Protein AF-A0A9N9P3U3-F1 (afdb_monomer_lite)

Foldseek 3Di:
DPPVVVVVVVVVVVVVVVVVVVVVVVVVVVVVVLVLLVVLLVVQVVDPDDDLCVSCVVSVHDSVVNVVCVVVVNDPPDPPPPDLDDPVLVVVLVVVVVVCVVVVHDDDPVVSVVSSVVSCVVVVDPRPDPPDDPVVD

Structure (mmCIF, N/CA/C/O backbone):
data_AF-A0A9N9P3U3-F1
#
_entry.id   AF-A0A9N9P3U3-F1
#
loop_
_atom_site.group_PDB
_atom_site.id
_atom_site.type_symbol
_atom_site.label_atom_id
_atom_site.label_alt_id
_atom_site.label_comp_id
_atom_site.label_asym_id
_atom_site.label_entity_id
_atom_site.label_seq_id
_atom_site.pdbx_PDB_ins_code
_atom_site.Cartn_x
_atom_site.Cartn_y
_atom_site.Cartn_z
_atom_site.occupancy
_atom_site.B_iso_or_equiv
_atom_site.auth_seq_id
_atom_site.auth_comp_id
_atom_site.auth_asym_id
_atom_site.auth_atom_id
_atom_site.pdbx_PDB_model_num
ATOM 1 N N . MET A 1 1 ? 12.529 -17.755 -36.625 1.00 49.97 1 MET A N 1
ATOM 2 C CA . MET A 1 1 ? 12.628 -17.015 -35.342 1.00 49.97 1 MET A CA 1
ATOM 3 C C . MET A 1 1 ? 11.513 -15.986 -35.077 1.00 49.97 1 MET A C 1
ATOM 5 O O . MET A 1 1 ? 11.450 -15.493 -33.962 1.00 49.97 1 MET A O 1
ATOM 9 N N . LEU A 1 2 ? 10.578 -15.693 -36.000 1.00 46.75 2 LEU A N 1
ATOM 10 C CA . LEU A 1 2 ? 9.478 -14.735 -35.737 1.00 46.75 2 LEU A CA 1
ATOM 11 C C . LEU A 1 2 ? 8.284 -15.293 -34.927 1.00 46.75 2 LEU A C 1
ATOM 13 O O . LEU A 1 2 ? 7.509 -14.520 -34.367 1.00 46.75 2 LEU A O 1
ATOM 17 N N . TYR A 1 3 ? 8.113 -16.616 -34.853 1.00 42.03 3 TYR A N 1
ATOM 18 C CA . TYR A 1 3 ? 6.921 -17.225 -34.241 1.00 42.03 3 TYR A CA 1
ATOM 19 C C . TYR A 1 3 ? 6.932 -17.239 -32.703 1.00 42.03 3 TYR A C 1
ATOM 21 O O . TYR A 1 3 ? 5.867 -17.249 -32.091 1.00 42.03 3 TYR A O 1
ATOM 29 N N . HIS A 1 4 ? 8.102 -17.149 -32.061 1.00 45.03 4 HIS A N 1
ATOM 30 C CA . HIS A 1 4 ? 8.187 -17.102 -30.595 1.00 45.03 4 HIS A CA 1
ATOM 31 C C . HIS A 1 4 ? 7.811 -15.733 -30.005 1.00 45.03 4 HIS A C 1
ATOM 33 O O . HIS A 1 4 ? 7.261 -15.673 -28.906 1.00 45.03 4 HIS A O 1
ATOM 39 N N . TYR A 1 5 ? 8.022 -14.637 -30.744 1.00 41.12 5 TYR A N 1
ATOM 40 C CA . TYR A 1 5 ? 7.743 -13.283 -30.249 1.00 41.12 5 TYR A CA 1
ATOM 41 C C . TYR A 1 5 ? 6.244 -12.963 -30.173 1.00 41.12 5 TYR A C 1
ATOM 43 O O . TYR A 1 5 ? 5.790 -12.344 -29.212 1.00 41.12 5 TYR A O 1
ATOM 51 N N . LYS A 1 6 ? 5.446 -13.431 -31.143 1.00 47.75 6 LYS A N 1
ATOM 52 C CA . LYS A 1 6 ? 3.988 -13.213 -31.133 1.00 47.75 6 LYS A CA 1
ATOM 53 C C . LYS A 1 6 ? 3.304 -13.934 -29.967 1.00 47.75 6 LYS A C 1
ATOM 55 O O . LYS A 1 6 ? 2.380 -13.387 -29.373 1.00 47.75 6 LYS A O 1
ATOM 60 N N . ASN A 1 7 ? 3.802 -15.115 -29.596 1.00 42.62 7 ASN A N 1
ATOM 61 C CA . ASN A 1 7 ? 3.233 -15.902 -28.503 1.00 42.62 7 ASN A CA 1
ATOM 62 C C . ASN A 1 7 ? 3.503 -15.255 -27.126 1.00 42.62 7 ASN A C 1
ATOM 64 O O . ASN A 1 7 ? 2.618 -15.196 -26.274 1.00 42.62 7 ASN A O 1
ATOM 68 N N . LEU A 1 8 ? 4.689 -14.661 -26.942 1.00 49.22 8 LEU A N 1
ATOM 69 C CA . LEU A 1 8 ? 5.047 -13.894 -25.741 1.00 49.22 8 LEU A CA 1
ATOM 70 C C . LEU A 1 8 ? 4.183 -12.636 -25.553 1.00 49.22 8 LEU A C 1
ATOM 72 O O . LEU A 1 8 ? 3.730 -12.365 -24.441 1.00 49.22 8 LEU A O 1
ATOM 76 N N . ILE A 1 9 ? 3.889 -11.902 -26.633 1.00 53.41 9 ILE A N 1
ATOM 77 C CA . ILE A 1 9 ? 3.024 -10.710 -26.576 1.00 53.41 9 ILE A CA 1
ATOM 78 C C . ILE A 1 9 ? 1.590 -11.088 -26.174 1.00 53.41 9 ILE A C 1
ATOM 80 O O . ILE A 1 9 ? 0.992 -10.412 -25.336 1.00 53.41 9 ILE A O 1
ATOM 84 N N . CYS A 1 10 ? 1.047 -12.191 -26.698 1.00 47.84 10 CYS A N 1
ATOM 85 C CA . CYS A 1 10 ? -0.291 -12.659 -26.328 1.00 47.84 10 CYS A CA 1
ATOM 86 C C . CYS A 1 10 ? -0.386 -13.071 -24.849 1.00 47.84 10 CYS A C 1
ATOM 88 O O . CYS A 1 10 ? -1.347 -12.695 -24.175 1.00 47.84 10 CYS A O 1
ATOM 90 N N . ILE A 1 11 ? 0.618 -13.776 -24.317 1.00 48.72 11 ILE A N 1
ATOM 91 C CA . ILE A 1 11 ? 0.634 -14.209 -22.909 1.00 48.72 11 ILE A CA 1
ATOM 92 C C . ILE A 1 11 ? 0.743 -13.005 -21.954 1.00 48.72 11 ILE A C 1
ATOM 94 O O . ILE A 1 11 ? 0.022 -12.941 -20.954 1.00 48.72 11 ILE A O 1
ATOM 98 N N . LEU A 1 12 ? 1.573 -12.007 -22.280 1.00 47.19 12 LEU A N 1
ATOM 99 C CA . LEU A 1 12 ? 1.697 -10.775 -21.487 1.00 47.19 12 LEU A CA 1
ATOM 100 C C . LEU A 1 12 ? 0.389 -9.968 -21.455 1.00 47.19 12 LEU A C 1
ATOM 102 O O . LEU A 1 12 ? 0.005 -9.443 -20.407 1.00 47.19 12 LEU A O 1
ATOM 106 N N . ASN A 1 13 ? -0.336 -9.917 -22.575 1.00 41.91 13 ASN A N 1
ATOM 107 C CA . ASN A 1 13 ? -1.578 -9.152 -22.677 1.00 41.91 13 ASN A CA 1
ATOM 108 C C . ASN A 1 13 ? -2.723 -9.776 -21.849 1.00 41.91 13 ASN A C 1
ATOM 110 O O . ASN A 1 13 ? -3.517 -9.068 -21.226 1.00 41.91 13 ASN A O 1
ATOM 114 N N . ILE A 1 14 ? -2.772 -11.110 -21.766 1.00 51.53 14 ILE A N 1
ATOM 115 C CA . ILE A 1 14 ? -3.765 -11.838 -20.958 1.00 51.53 14 ILE A CA 1
ATOM 116 C C . ILE A 1 14 ? -3.487 -11.673 -19.452 1.00 51.53 14 ILE A C 1
ATOM 118 O O . ILE A 1 14 ? -4.423 -11.473 -18.671 1.00 51.53 14 ILE A O 1
ATOM 122 N N . ASN A 1 15 ? -2.217 -11.699 -19.034 1.00 46.19 15 ASN A N 1
ATOM 123 C CA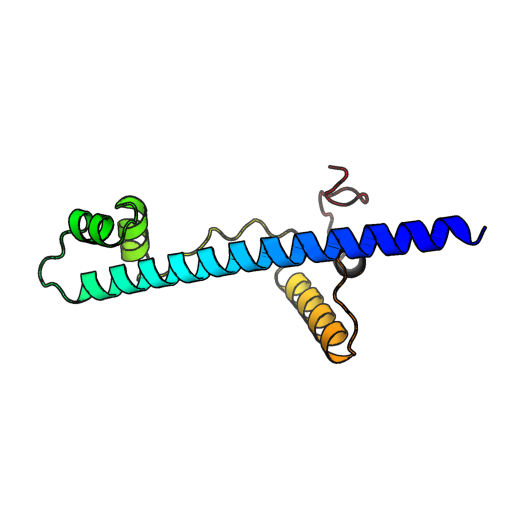 . ASN A 1 15 ? -1.840 -11.557 -17.622 1.00 46.19 15 ASN A CA 1
ATOM 124 C C . ASN A 1 15 ? -2.054 -10.137 -17.073 1.00 46.19 15 ASN A C 1
ATOM 126 O O . ASN A 1 15 ? -2.478 -9.982 -15.924 1.00 46.19 15 ASN A O 1
ATOM 130 N N . ASN A 1 16 ? -1.851 -9.099 -17.889 1.00 45.34 16 ASN A N 1
ATOM 131 C CA . ASN A 1 16 ? -2.138 -7.722 -17.478 1.00 45.34 16 ASN A CA 1
ATOM 132 C C . ASN A 1 16 ? -3.641 -7.484 -17.253 1.00 45.34 16 ASN A C 1
ATOM 134 O O . ASN A 1 16 ? -4.026 -6.831 -16.285 1.00 45.34 16 ASN A O 1
ATOM 138 N N . ASN A 1 17 ? -4.511 -8.074 -18.075 1.00 46.06 17 ASN A N 1
ATOM 139 C CA . ASN A 1 17 ? -5.958 -7.853 -17.982 1.00 46.06 17 ASN A CA 1
ATOM 140 C C . ASN A 1 17 ? -6.589 -8.525 -16.740 1.00 46.06 17 ASN A C 1
ATOM 142 O O . ASN A 1 17 ? -7.493 -7.974 -16.107 1.00 46.06 17 ASN A O 1
ATOM 146 N N . LYS A 1 18 ? -6.069 -9.691 -16.325 1.00 49.44 18 LYS A N 1
ATOM 147 C CA . LYS A 1 18 ? -6.506 -10.373 -15.092 1.00 49.44 18 LYS A CA 1
ATOM 148 C C . LYS A 1 18 ? -6.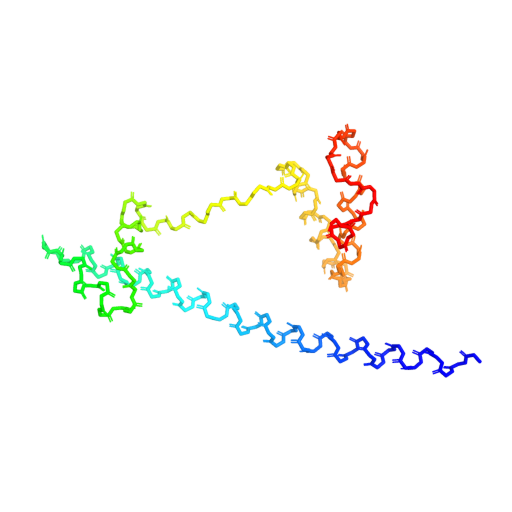089 -9.616 -13.823 1.00 49.44 18 LYS A C 1
ATOM 150 O O . LYS A 1 18 ? -6.912 -9.458 -12.921 1.00 49.44 18 LYS A O 1
ATOM 155 N N . ASN A 1 19 ? -4.866 -9.079 -13.778 1.00 45.88 19 ASN A N 1
ATOM 156 C CA . ASN A 1 19 ? -4.381 -8.287 -12.639 1.00 45.88 19 ASN A CA 1
ATOM 157 C C . ASN A 1 19 ? -5.131 -6.955 -12.473 1.00 45.88 19 ASN A C 1
ATOM 159 O O . ASN A 1 19 ? -5.443 -6.556 -11.350 1.00 45.88 19 ASN A O 1
ATOM 163 N N . VAL A 1 20 ? -5.490 -6.286 -13.575 1.00 49.72 20 VAL A N 1
ATOM 164 C CA . VAL A 1 20 ? -6.261 -5.030 -13.531 1.00 49.72 20 VAL A CA 1
ATOM 165 C C . VAL A 1 20 ? -7.661 -5.250 -12.948 1.00 49.72 20 VAL A C 1
ATOM 167 O O . VAL A 1 20 ? -8.107 -4.456 -12.119 1.00 49.72 20 VAL A O 1
ATOM 170 N N . LYS A 1 21 ? -8.348 -6.342 -13.311 1.00 48.19 21 LYS A N 1
ATOM 171 C CA . LYS A 1 21 ? -9.681 -6.651 -12.763 1.00 48.19 21 LYS A CA 1
ATOM 172 C C . LYS A 1 21 ? -9.639 -6.995 -11.271 1.00 48.19 21 LYS A C 1
ATOM 174 O O . LYS A 1 21 ? -10.458 -6.476 -10.519 1.00 48.19 21 LYS A O 1
ATOM 179 N N . GLN A 1 22 ? -8.674 -7.800 -10.825 1.00 48.28 22 GLN A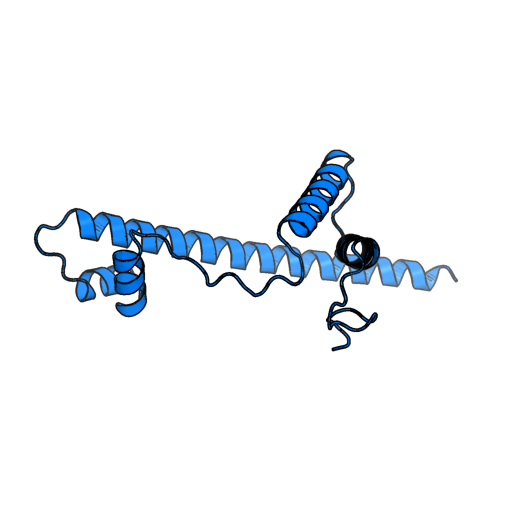 N 1
ATOM 180 C CA . GLN A 1 22 ? -8.561 -8.172 -9.408 1.00 48.28 22 GLN A CA 1
ATOM 181 C C . GLN A 1 22 ? -8.157 -6.992 -8.509 1.00 48.28 22 GLN A C 1
ATOM 183 O O . GLN A 1 22 ? -8.709 -6.839 -7.420 1.00 48.28 22 GLN A O 1
ATOM 188 N N . ASN A 1 23 ? -7.267 -6.108 -8.975 1.00 46.47 23 ASN A N 1
ATOM 189 C CA . ASN A 1 23 ? -6.904 -4.894 -8.234 1.00 46.47 23 ASN A CA 1
ATOM 190 C C . ASN A 1 23 ? -8.054 -3.883 -8.155 1.00 46.47 23 ASN A C 1
ATOM 192 O O . ASN A 1 23 ? -8.194 -3.195 -7.145 1.00 46.47 23 ASN A O 1
ATOM 196 N N . LYS A 1 24 ? -8.903 -3.805 -9.188 1.00 47.31 24 LYS A N 1
ATOM 197 C CA . LYS A 1 24 ? -10.085 -2.936 -9.171 1.00 47.31 24 LYS A CA 1
ATOM 198 C C . LYS A 1 24 ? -11.117 -3.418 -8.144 1.00 47.31 24 LYS A C 1
ATOM 200 O O . LYS A 1 24 ? -11.641 -2.595 -7.405 1.00 47.31 24 LYS A O 1
ATOM 205 N N . ILE A 1 25 ? -11.342 -4.729 -8.034 1.00 49.72 25 ILE A N 1
ATOM 206 C CA . ILE A 1 25 ? -12.281 -5.315 -7.059 1.00 49.72 25 ILE A CA 1
ATOM 207 C C . ILE A 1 25 ? -11.786 -5.083 -5.621 1.00 49.72 25 ILE A C 1
ATOM 209 O O . ILE A 1 25 ? -12.490 -4.453 -4.837 1.00 49.72 25 ILE A O 1
ATOM 213 N N . LYS A 1 26 ? -10.525 -5.424 -5.313 1.00 52.16 26 LYS A N 1
ATOM 214 C CA . LYS A 1 26 ? -9.945 -5.228 -3.968 1.00 52.16 26 LYS A CA 1
ATOM 215 C C . LYS A 1 26 ? -9.972 -3.774 -3.490 1.00 52.16 26 LYS A C 1
ATOM 217 O O . LYS A 1 26 ? -10.240 -3.511 -2.323 1.00 52.16 26 LYS A O 1
ATOM 222 N N . LYS A 1 27 ? -9.706 -2.818 -4.387 1.00 54.84 27 LYS A N 1
ATOM 223 C CA . LYS A 1 27 ? -9.701 -1.389 -4.042 1.00 54.84 27 LYS A CA 1
ATOM 224 C C . LYS A 1 27 ? -11.105 -0.864 -3.725 1.00 54.84 27 LYS A C 1
ATOM 226 O O . LYS A 1 27 ? -11.240 0.038 -2.907 1.00 54.84 27 LYS A O 1
ATOM 231 N N . THR A 1 28 ? -12.137 -1.434 -4.349 1.00 58.72 28 THR A N 1
ATOM 232 C CA . THR A 1 28 ? -13.534 -1.036 -4.120 1.00 58.72 28 THR A CA 1
ATOM 233 C C . THR A 1 28 ? -14.032 -1.542 -2.765 1.00 58.72 28 THR A C 1
ATOM 235 O O . THR A 1 28 ? -14.614 -0.766 -2.010 1.00 58.72 28 THR A O 1
ATOM 238 N N . ASP A 1 29 ? -13.701 -2.786 -2.408 1.00 61.59 29 ASP A N 1
ATOM 239 C CA . ASP A 1 29 ? -14.046 -3.375 -1.104 1.00 61.59 29 ASP A CA 1
ATOM 240 C C . ASP A 1 2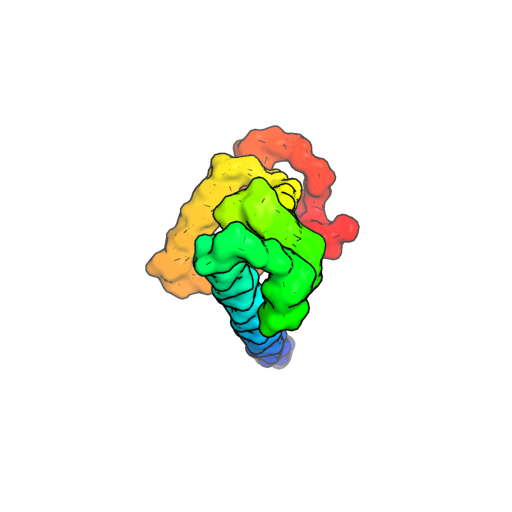9 ? -13.370 -2.637 0.059 1.00 61.59 29 ASP A C 1
ATOM 242 O O . ASP A 1 29 ? -13.982 -2.399 1.098 1.00 61.59 29 ASP A O 1
ATOM 246 N N . GLN A 1 30 ? -12.120 -2.203 -0.130 1.00 66.00 30 GLN A N 1
ATOM 247 C CA . GLN A 1 30 ? -11.368 -1.469 0.888 1.00 66.00 30 GLN A CA 1
ATOM 248 C C . GLN A 1 30 ? -11.944 -0.063 1.133 1.00 66.00 30 GLN A C 1
ATOM 250 O O . GLN A 1 30 ? -12.068 0.363 2.280 1.00 66.00 30 GLN A O 1
ATOM 255 N N . ILE A 1 31 ? -12.361 0.632 0.066 1.00 70.25 31 ILE A N 1
ATOM 256 C CA . ILE A 1 31 ? -13.041 1.935 0.159 1.00 70.25 31 ILE A CA 1
ATOM 257 C C . ILE A 1 31 ? -14.406 1.784 0.841 1.00 70.25 31 ILE A C 1
ATOM 259 O O . ILE A 1 31 ? -14.745 2.585 1.712 1.00 70.25 31 ILE A O 1
ATOM 263 N N . LEU A 1 32 ? -15.177 0.754 0.478 1.00 72.94 32 LEU A N 1
ATOM 264 C CA . LEU A 1 32 ? -16.474 0.476 1.093 1.00 72.94 32 LEU A CA 1
ATOM 265 C C . LEU A 1 32 ? -16.321 0.207 2.593 1.00 72.94 32 LEU A C 1
ATOM 267 O O . LEU A 1 32 ? -16.999 0.837 3.397 1.00 72.94 32 LEU A O 1
ATOM 271 N N . HIS A 1 33 ? -15.376 -0.656 2.971 1.00 72.44 33 HIS A N 1
ATOM 272 C CA . HIS A 1 33 ? -15.108 -0.989 4.367 1.00 72.44 33 HIS A CA 1
ATOM 273 C C . HIS A 1 33 ? -14.727 0.246 5.195 1.00 72.44 33 HIS A C 1
ATOM 275 O O . HIS A 1 33 ? -15.239 0.451 6.295 1.00 72.44 33 HIS A O 1
ATOM 281 N N . GLN A 1 34 ? -13.879 1.117 4.647 1.00 76.31 34 GLN A N 1
ATOM 282 C CA . GLN A 1 34 ? -13.437 2.325 5.338 1.00 76.31 34 GLN A CA 1
ATOM 283 C C . GLN A 1 34 ? -14.554 3.373 5.466 1.00 76.31 34 GLN A C 1
ATOM 285 O O . GLN A 1 34 ? -14.662 4.037 6.498 1.00 76.31 34 GLN A O 1
ATOM 290 N N . ASN A 1 35 ? -15.433 3.476 4.465 1.00 81.06 35 ASN A N 1
ATOM 291 C CA . ASN A 1 35 ? -16.634 4.309 4.537 1.00 81.06 35 ASN A CA 1
ATOM 292 C C . ASN A 1 35 ? -17.614 3.807 5.602 1.00 81.06 35 ASN A C 1
ATOM 294 O O . ASN A 1 35 ? -18.145 4.620 6.358 1.00 81.06 35 ASN A O 1
ATOM 298 N N . THR A 1 36 ? -17.808 2.489 5.699 1.00 78.62 36 THR A N 1
ATOM 299 C CA . THR A 1 36 ? -18.644 1.876 6.735 1.00 78.62 36 THR A CA 1
ATOM 300 C C . THR A 1 36 ? -18.110 2.212 8.122 1.00 78.62 36 THR A C 1
ATOM 302 O O . THR A 1 36 ? -18.860 2.751 8.925 1.00 78.62 36 THR A O 1
ATOM 305 N N . ILE A 1 37 ? -16.808 2.029 8.373 1.00 74.94 37 ILE A N 1
ATOM 306 C CA . ILE A 1 37 ? -16.191 2.341 9.675 1.00 74.94 37 ILE A CA 1
ATOM 307 C C . ILE A 1 37 ? -16.337 3.827 10.036 1.00 74.94 37 ILE A C 1
ATOM 309 O O . ILE A 1 37 ? -16.677 4.162 11.171 1.00 74.94 37 ILE A O 1
ATOM 313 N N . ASN A 1 38 ? -16.129 4.729 9.073 1.00 79.56 38 ASN A N 1
ATOM 314 C CA . ASN A 1 38 ? -16.300 6.166 9.292 1.00 79.56 38 ASN A CA 1
ATOM 315 C C . ASN A 1 38 ? -17.757 6.537 9.614 1.00 79.56 38 ASN A C 1
ATOM 317 O O . ASN A 1 38 ? -18.001 7.412 10.447 1.00 79.56 38 ASN A O 1
ATOM 321 N N . ALA A 1 39 ? -18.724 5.879 8.971 1.00 77.62 39 ALA A N 1
ATOM 322 C CA . ALA A 1 39 ? -20.142 6.068 9.256 1.00 77.62 39 ALA A CA 1
ATOM 323 C C . ALA A 1 39 ? -20.505 5.553 10.658 1.00 77.62 39 ALA A C 1
ATOM 325 O O . ALA A 1 39 ? -21.179 6.265 11.403 1.00 77.62 39 ALA A O 1
ATOM 326 N N . THR A 1 40 ? -19.982 4.387 11.053 1.00 73.38 40 THR A N 1
ATOM 327 C CA . THR A 1 40 ? -20.145 3.828 12.403 1.00 73.38 40 THR A CA 1
ATOM 328 C C . THR A 1 40 ? -19.601 4.784 13.464 1.00 73.38 40 THR A C 1
ATOM 330 O O . THR A 1 40 ? -20.278 5.065 14.447 1.00 73.38 40 THR A O 1
ATOM 333 N N . PHE A 1 41 ? -18.411 5.351 13.242 1.00 75.44 41 PHE A N 1
ATOM 334 C CA . PHE A 1 41 ? -17.789 6.301 14.167 1.00 75.44 41 PHE A CA 1
ATOM 335 C C . PHE A 1 41 ? -18.597 7.602 14.313 1.00 75.44 41 PHE A C 1
ATOM 337 O O . PHE A 1 41 ? -18.760 8.112 15.420 1.00 75.44 41 PHE A O 1
ATOM 344 N N . ARG A 1 42 ? -19.159 8.128 13.215 1.00 77.25 42 ARG A N 1
ATOM 345 C CA . ARG A 1 42 ? -20.041 9.309 13.258 1.00 77.25 42 ARG A CA 1
ATOM 346 C C . ARG A 1 42 ? -21.343 9.043 14.002 1.00 77.25 42 ARG A C 1
ATOM 348 O O . ARG A 1 42 ? -21.766 9.897 14.770 1.00 77.25 42 ARG A O 1
ATOM 355 N N . ALA A 1 43 ? -21.963 7.886 13.775 1.00 75.19 43 ALA A N 1
ATOM 356 C CA . ALA A 1 43 ? -23.180 7.503 14.482 1.00 75.19 43 ALA A CA 1
ATOM 357 C C . ALA A 1 43 ? -22.929 7.450 15.994 1.00 75.19 43 ALA A C 1
ATOM 359 O O . ALA A 1 43 ? -23.701 8.013 16.759 1.00 75.19 43 ALA A O 1
ATOM 360 N N . LEU A 1 44 ? -21.798 6.876 16.406 1.00 74.19 44 LEU A N 1
ATOM 361 C CA . LEU A 1 44 ? -21.419 6.724 17.809 1.00 74.19 44 LEU A CA 1
ATOM 362 C C . LEU A 1 44 ? -21.224 8.062 18.542 1.00 74.19 44 LEU A C 1
ATOM 364 O O . LEU A 1 44 ? -21.606 8.176 19.700 1.00 74.19 44 LEU A O 1
ATOM 368 N N . ASN A 1 45 ? -20.694 9.083 17.861 1.00 72.31 45 ASN A N 1
ATOM 369 C CA . ASN A 1 45 ? -20.515 10.425 18.431 1.00 72.31 45 ASN A CA 1
ATOM 370 C C . ASN A 1 45 ? -21.824 11.220 18.585 1.00 72.31 45 ASN A C 1
ATOM 372 O O . ASN A 1 45 ? -21.828 12.235 19.276 1.00 72.31 45 ASN A O 1
ATOM 376 N N . ASN A 1 46 ? -22.916 10.797 17.940 1.00 74.88 46 ASN A N 1
ATOM 377 C CA . ASN A 1 46 ? -24.205 11.494 17.996 1.00 74.88 46 ASN A CA 1
ATOM 378 C C . ASN A 1 46 ? -25.120 11.002 19.133 1.00 74.88 46 ASN A C 1
ATOM 380 O O . ASN A 1 46 ? -26.167 11.605 19.357 1.00 74.88 46 ASN A O 1
ATOM 384 N N . PHE A 1 47 ? -24.765 9.921 19.836 1.00 69.25 47 PHE A N 1
ATOM 385 C CA . PHE A 1 47 ? -25.560 9.379 20.942 1.00 69.25 47 PHE A CA 1
ATOM 386 C C . PHE A 1 47 ? -24.949 9.754 22.298 1.00 69.25 47 PHE A C 1
ATOM 388 O O . PHE A 1 47 ? -23.745 9.622 22.491 1.00 69.25 47 PHE A O 1
ATOM 395 N N . GLU A 1 48 ? -25.782 10.165 23.262 1.00 63.28 48 GLU A N 1
ATOM 396 C CA . GLU A 1 48 ? -25.348 10.495 24.634 1.00 63.28 48 GLU A CA 1
ATOM 397 C C . GLU A 1 48 ? -24.903 9.261 25.445 1.00 63.28 48 GLU A C 1
ATOM 399 O O . GLU A 1 48 ? -24.134 9.396 26.390 1.00 63.28 48 GLU A O 1
ATOM 404 N N . ASN A 1 49 ? -25.343 8.056 25.057 1.00 62.41 49 ASN A N 1
ATOM 405 C CA . ASN A 1 49 ? -24.889 6.772 25.608 1.00 62.41 49 ASN A CA 1
ATOM 406 C C . ASN A 1 49 ? -24.804 5.710 24.495 1.00 62.41 49 ASN A C 1
ATOM 408 O O . ASN A 1 49 ? -25.737 4.926 24.304 1.00 62.41 49 ASN A O 1
ATOM 412 N N . PRO A 1 50 ? -23.717 5.689 23.711 1.00 66.75 50 PRO A N 1
ATOM 413 C CA . PRO A 1 50 ? -23.588 4.773 22.590 1.00 66.75 50 PRO A CA 1
ATOM 414 C C . PRO A 1 50 ? -23.298 3.344 23.062 1.00 66.75 50 PRO A C 1
ATOM 416 O O . PRO A 1 50 ? -22.258 3.063 23.661 1.00 66.75 50 PRO A O 1
ATOM 419 N N . ASN A 1 51 ? -24.185 2.409 22.719 1.00 85.25 51 ASN A N 1
ATOM 420 C CA . ASN A 1 51 ? -23.894 0.986 22.835 1.00 85.25 51 ASN A CA 1
ATOM 421 C C . ASN A 1 51 ? -22.983 0.561 21.671 1.00 85.25 51 ASN A C 1
ATOM 423 O O . ASN A 1 51 ? -23.414 0.435 20.520 1.00 85.25 51 ASN A O 1
ATOM 427 N N . ILE A 1 52 ? -21.699 0.357 21.974 1.00 81.62 52 ILE A N 1
ATOM 428 C CA . ILE A 1 52 ? -20.670 -0.009 20.989 1.00 81.62 52 ILE A CA 1
ATOM 429 C C . ILE A 1 52 ? -21.029 -1.327 20.293 1.00 81.62 52 ILE A C 1
ATOM 431 O O . ILE A 1 52 ? -20.830 -1.446 19.087 1.00 81.62 52 ILE A O 1
ATOM 435 N N . CYS A 1 53 ? -21.602 -2.289 21.019 1.00 86.94 53 CYS A N 1
ATOM 436 C CA . CYS A 1 53 ? -21.958 -3.601 20.484 1.00 86.94 53 CYS A CA 1
ATOM 437 C C . CYS A 1 53 ? -23.082 -3.495 19.435 1.00 86.94 53 CYS A C 1
ATOM 439 O O . CYS A 1 53 ? -22.964 -4.012 18.324 1.00 86.94 53 CYS A O 1
ATOM 441 N N . GLU A 1 54 ? -24.131 -2.731 19.743 1.00 86.00 54 GLU A N 1
ATOM 442 C CA . GLU A 1 54 ? -25.273 -2.504 18.846 1.00 86.00 54 GLU A CA 1
ATOM 443 C C . GLU A 1 54 ? -24.880 -1.691 17.601 1.00 86.00 54 GLU A C 1
ATOM 445 O O . GLU A 1 54 ? -25.276 -1.997 16.470 1.00 86.00 54 GLU A O 1
ATOM 450 N N . THR A 1 55 ? -24.011 -0.695 17.788 1.00 84.50 55 THR A N 1
ATOM 451 C CA . THR A 1 55 ? -23.482 0.111 16.681 1.00 84.50 55 THR A CA 1
ATOM 452 C C . THR A 1 55 ? -22.518 -0.706 15.808 1.00 84.50 55 THR A C 1
ATOM 454 O O . THR A 1 55 ? -22.521 -0.579 14.592 1.00 84.50 55 THR A O 1
ATOM 457 N N . ALA A 1 56 ? -21.719 -1.609 16.377 1.00 85.31 56 ALA A N 1
ATOM 458 C CA . ALA A 1 56 ? -20.861 -2.501 15.596 1.00 85.31 56 ALA A CA 1
ATOM 459 C C . ALA A 1 56 ? -21.690 -3.476 14.743 1.00 85.31 56 ALA A C 1
ATOM 461 O O . ALA A 1 56 ? -21.450 -3.615 13.540 1.00 85.31 56 ALA A O 1
ATOM 462 N N . HIS A 1 57 ? -22.716 -4.086 15.343 1.00 87.50 57 HIS A N 1
ATOM 463 C CA . HIS A 1 57 ? -23.593 -5.040 14.670 1.00 87.50 57 HIS A CA 1
ATOM 464 C C . HIS A 1 57 ? -24.390 -4.403 13.521 1.00 87.50 57 HIS A C 1
ATOM 466 O O . HIS A 1 57 ? -24.425 -4.949 12.420 1.00 87.50 57 HIS A O 1
ATOM 472 N N . SER A 1 58 ? -24.984 -3.225 13.739 1.00 84.69 58 SER A N 1
ATOM 473 C CA . SER A 1 58 ? -25.770 -2.514 12.713 1.00 84.69 58 SER A CA 1
ATOM 474 C C . SER A 1 58 ? -24.956 -2.122 11.476 1.00 84.69 58 SER A C 1
ATOM 476 O O . SER A 1 58 ? -25.505 -2.057 10.377 1.00 84.69 58 SER A O 1
ATOM 478 N N . PHE A 1 59 ? -23.647 -1.921 11.631 1.00 81.56 59 PHE A N 1
ATOM 479 C CA . PHE A 1 59 ? -22.735 -1.600 10.533 1.00 81.56 59 PHE A CA 1
ATOM 480 C C . PHE A 1 59 ? -21.917 -2.806 10.039 1.00 81.56 59 PHE A C 1
ATOM 482 O O . PHE A 1 59 ? -21.069 -2.647 9.160 1.00 81.56 59 PHE A O 1
ATOM 489 N N . GLY A 1 60 ? -22.157 -4.013 10.564 1.00 85.81 60 GLY A N 1
ATOM 490 C CA . GLY A 1 60 ? -21.466 -5.233 10.135 1.00 85.81 60 GLY A CA 1
ATOM 491 C C . GLY A 1 60 ? -19.960 -5.234 10.425 1.00 85.81 60 GLY A C 1
ATOM 492 O O . GLY A 1 60 ? -19.186 -5.832 9.679 1.00 85.81 60 GLY A O 1
ATOM 493 N N . VAL A 1 61 ? -19.528 -4.546 11.484 1.00 85.56 61 VAL A N 1
ATOM 494 C CA . VAL A 1 61 ? -18.128 -4.483 11.931 1.00 85.56 61 VAL A CA 1
ATOM 495 C C . VAL A 1 61 ? -17.970 -5.231 13.250 1.00 85.56 61 VAL A C 1
ATOM 497 O O . VAL A 1 61 ? -18.897 -5.283 14.052 1.00 85.56 61 VAL A O 1
ATOM 500 N N . SER A 1 62 ? -16.791 -5.803 13.516 1.00 87.06 62 SER A N 1
ATOM 501 C CA . SER A 1 62 ? -16.551 -6.393 14.836 1.00 87.06 62 SER A CA 1
ATOM 502 C C . SER A 1 62 ? -16.471 -5.304 15.906 1.00 87.06 62 SER A C 1
ATOM 504 O O . SER A 1 62 ? -15.886 -4.238 15.691 1.00 87.06 62 SER A O 1
ATOM 506 N N . GLU A 1 63 ? -16.998 -5.598 17.094 1.00 89.12 63 GLU A N 1
ATOM 507 C CA . GLU A 1 63 ? -16.907 -4.707 18.255 1.00 89.12 63 GLU A CA 1
ATOM 508 C C . GLU A 1 63 ? -15.450 -4.336 18.569 1.00 89.12 63 GLU A C 1
ATOM 510 O O . GLU A 1 63 ? -15.138 -3.181 18.846 1.00 89.12 63 GLU A O 1
ATOM 515 N N . THR A 1 64 ? -14.527 -5.293 18.425 1.00 86.62 64 THR A N 1
ATOM 516 C CA . THR A 1 64 ? -13.082 -5.073 18.569 1.00 86.62 64 THR A CA 1
ATOM 517 C C . THR A 1 64 ? -12.538 -4.031 17.594 1.00 86.62 64 THR A C 1
ATOM 519 O O . THR A 1 64 ? -11.761 -3.169 18.004 1.00 86.62 64 THR A O 1
ATOM 522 N N . THR A 1 65 ? -12.963 -4.064 16.328 1.00 82.94 65 THR A N 1
ATOM 523 C CA . THR A 1 65 ? -12.543 -3.098 15.300 1.00 82.94 65 THR A CA 1
ATOM 524 C C . THR A 1 65 ? -13.070 -1.709 15.624 1.00 82.94 65 THR A C 1
ATOM 526 O O . THR A 1 65 ? -12.318 -0.735 15.581 1.00 82.94 65 THR A O 1
ATOM 529 N N . LEU A 1 66 ? -14.345 -1.616 16.005 1.00 83.81 66 LEU A N 1
ATOM 530 C CA . LEU A 1 66 ? -14.975 -0.349 16.352 1.00 83.81 66 LEU A CA 1
ATOM 531 C C . LEU A 1 66 ? -14.377 0.255 17.629 1.00 83.81 66 LEU A C 1
ATOM 533 O O . LEU A 1 66 ? -14.022 1.429 17.646 1.00 83.81 66 LEU A O 1
ATOM 537 N N . SER A 1 67 ? -14.169 -0.555 18.668 1.00 84.44 67 SER A N 1
ATOM 538 C CA . SER A 1 67 ? -13.514 -0.140 19.912 1.00 84.44 67 SER A CA 1
ATOM 539 C C . SER A 1 67 ? -12.081 0.344 19.664 1.00 84.44 67 SER A C 1
ATOM 541 O O . SER A 1 67 ? -11.655 1.362 20.214 1.00 84.44 67 SER A O 1
ATOM 543 N N . HIS A 1 68 ? -11.336 -0.328 18.779 1.00 82.50 68 HIS A N 1
ATOM 544 C CA . HIS A 1 68 ? -9.994 0.101 18.389 1.00 82.50 68 HIS A CA 1
ATOM 545 C C . HIS A 1 68 ? -10.011 1.410 17.587 1.00 82.50 68 HIS A C 1
ATOM 547 O O . HIS A 1 68 ? -9.177 2.283 17.825 1.00 82.50 68 HIS A O 1
ATOM 553 N N . ALA A 1 69 ? -10.968 1.585 16.673 1.00 82.88 69 ALA A N 1
ATOM 554 C CA . ALA A 1 69 ? -11.149 2.839 15.947 1.00 82.88 69 ALA A CA 1
ATOM 555 C C . ALA A 1 69 ? -11.488 3.993 16.904 1.00 82.88 69 ALA A C 1
ATOM 557 O O . ALA A 1 69 ? -10.895 5.063 16.787 1.00 82.88 69 ALA A O 1
ATOM 558 N N . ILE A 1 70 ? -12.355 3.764 17.898 1.00 83.06 70 ILE A N 1
ATOM 559 C CA . ILE A 1 70 ? -12.707 4.763 18.918 1.00 83.06 70 ILE A CA 1
ATOM 560 C C . ILE A 1 70 ? -11.484 5.177 19.734 1.00 83.06 70 ILE A C 1
ATOM 562 O O . ILE A 1 70 ? -11.197 6.366 19.841 1.00 83.06 70 ILE A O 1
ATOM 566 N N . LYS A 1 71 ? -10.709 4.208 20.237 1.00 83.25 71 LYS A N 1
ATOM 567 C CA . LYS A 1 71 ? -9.472 4.476 20.993 1.00 83.25 71 LYS A CA 1
ATOM 568 C C . LYS A 1 71 ? -8.436 5.284 20.204 1.00 83.25 71 LYS A C 1
ATOM 570 O O . LYS A 1 71 ? -7.617 5.964 20.810 1.00 83.25 71 LYS A O 1
ATOM 575 N N . ASN A 1 72 ? -8.469 5.220 18.873 1.00 78.69 72 ASN A N 1
ATOM 576 C CA . ASN A 1 72 ? -7.552 5.936 17.987 1.00 78.69 72 ASN A CA 1
ATOM 577 C C . ASN A 1 72 ? -8.182 7.177 17.316 1.00 78.69 72 ASN A C 1
ATOM 579 O O . ASN A 1 72 ? -7.671 7.630 16.290 1.00 78.69 72 ASN A O 1
ATOM 583 N N . ASN A 1 73 ? -9.285 7.728 17.843 1.00 79.19 73 ASN A N 1
ATOM 584 C CA . ASN A 1 73 ? -10.005 8.877 17.264 1.00 79.19 73 ASN A CA 1
ATOM 585 C C . ASN A 1 73 ? -10.379 8.686 15.778 1.00 79.19 73 ASN A C 1
ATOM 587 O O . ASN A 1 73 ? -10.201 9.581 14.952 1.00 79.19 73 ASN A O 1
ATOM 591 N N . GLY A 1 74 ? -10.840 7.491 15.409 1.00 73.62 74 GLY A N 1
ATOM 592 C CA . GLY A 1 74 ? -11.202 7.133 14.035 1.00 73.62 74 GLY A CA 1
ATOM 593 C C . GLY A 1 74 ? -10.009 6.839 13.118 1.00 73.62 74 GLY A C 1
ATOM 594 O O . GLY A 1 74 ? -10.201 6.462 11.963 1.00 73.62 74 GLY A O 1
ATOM 595 N N . SER A 1 75 ? -8.767 6.966 13.601 1.00 68.06 75 SER A N 1
ATOM 596 C CA . SER A 1 75 ? -7.579 6.630 12.819 1.00 68.06 75 SER A CA 1
ATOM 597 C C . SER A 1 75 ? -7.306 5.129 12.871 1.00 68.06 75 SER A C 1
ATOM 599 O O . SER A 1 75 ? -6.743 4.604 13.831 1.00 68.06 75 SER A O 1
ATOM 601 N N . LEU A 1 76 ? -7.658 4.420 11.800 1.00 66.62 76 LEU A N 1
ATOM 602 C CA . LEU A 1 76 ? -7.140 3.077 11.551 1.00 66.62 76 LEU A CA 1
ATOM 603 C C . LEU A 1 76 ? -5.686 3.205 11.097 1.00 66.62 76 LEU A C 1
ATOM 605 O O . LEU A 1 76 ? -5.387 3.235 9.901 1.00 66.62 76 LEU A O 1
ATOM 609 N N . LYS A 1 77 ? -4.763 3.315 12.052 1.00 60.09 77 LYS A N 1
ATOM 610 C CA . LYS A 1 77 ? -3.346 3.126 11.753 1.00 60.09 77 LYS A CA 1
ATOM 611 C C . LYS A 1 77 ? -3.167 1.659 11.380 1.00 60.09 77 LYS A C 1
ATOM 613 O O . LYS A 1 77 ? -3.080 0.804 12.257 1.00 60.09 77 LYS A O 1
ATOM 618 N N . CYS A 1 78 ? -3.137 1.358 10.081 1.00 59.47 78 CYS A N 1
ATOM 619 C CA . CYS A 1 78 ? -2.544 0.099 9.648 1.00 59.47 78 CYS A CA 1
ATOM 620 C C . CYS A 1 78 ? -1.136 0.052 10.250 1.00 59.47 78 CYS A C 1
ATOM 622 O O . CYS A 1 78 ? -0.425 1.060 10.143 1.00 59.47 78 CYS A O 1
ATOM 624 N N . PRO A 1 79 ? -0.741 -1.053 10.907 1.00 58.88 79 PRO A N 1
ATOM 625 C CA . PRO A 1 79 ? 0.633 -1.204 11.345 1.00 58.88 79 PRO A CA 1
ATOM 626 C C . PRO A 1 79 ? 1.512 -0.940 10.127 1.00 58.88 79 PRO A C 1
ATOM 628 O O . PRO A 1 79 ? 1.339 -1.565 9.080 1.00 58.88 79 PRO A O 1
ATOM 631 N N . SER A 1 80 ? 2.377 0.066 10.234 1.00 56.75 80 SER A N 1
ATOM 632 C CA . SER A 1 80 ? 3.345 0.379 9.195 1.00 56.75 80 SER A CA 1
ATOM 633 C C . SER A 1 80 ? 4.164 -0.883 8.979 1.00 56.75 80 SER A C 1
ATOM 635 O O . SER A 1 80 ? 4.916 -1.288 9.866 1.00 56.75 80 SER A O 1
ATOM 637 N N . HIS A 1 81 ? 3.946 -1.550 7.844 1.00 60.09 81 HIS A N 1
ATOM 638 C CA . HIS A 1 81 ? 4.757 -2.690 7.453 1.00 60.09 81 HIS A CA 1
ATOM 639 C C . HIS A 1 81 ? 6.219 -2.263 7.496 1.00 60.09 81 HIS A C 1
ATOM 641 O O . HIS A 1 81 ? 6.536 -1.136 7.119 1.00 60.09 81 HIS A O 1
ATOM 647 N N . THR A 1 82 ? 7.096 -3.142 7.973 1.00 61.38 82 THR A N 1
ATOM 648 C CA . THR A 1 82 ? 8.536 -2.907 7.924 1.00 61.38 82 THR A CA 1
ATOM 649 C C . THR A 1 82 ? 8.917 -2.626 6.473 1.00 61.38 82 THR A C 1
ATOM 651 O O . THR A 1 82 ? 8.837 -3.510 5.619 1.00 61.38 82 THR A O 1
ATOM 654 N N . THR A 1 83 ? 9.243 -1.371 6.174 1.00 66.94 83 THR A N 1
ATOM 655 C CA . THR A 1 83 ? 9.638 -0.953 4.835 1.00 66.94 83 THR A CA 1
ATOM 656 C C . THR A 1 83 ? 11.102 -1.330 4.646 1.00 66.94 83 THR A C 1
ATOM 658 O O . THR A 1 83 ? 11.929 -1.134 5.533 1.00 66.94 83 THR A O 1
ATOM 661 N N . VAL A 1 84 ? 11.429 -1.918 3.493 1.00 74.31 84 VAL A N 1
ATOM 662 C CA . VAL A 1 84 ? 12.827 -2.230 3.134 1.00 74.31 84 VAL A CA 1
ATOM 663 C C . VAL A 1 84 ? 13.623 -0.944 2.902 1.00 74.31 84 VAL A C 1
ATOM 665 O O . VAL A 1 84 ? 14.833 -0.916 3.096 1.00 74.31 84 VAL A O 1
ATOM 668 N N . LEU A 1 85 ? 12.923 0.117 2.503 1.00 81.69 85 LEU A N 1
ATOM 669 C CA . LEU A 1 85 ? 13.477 1.431 2.234 1.00 81.69 85 LEU A CA 1
ATOM 670 C C . LEU A 1 85 ? 13.292 2.349 3.440 1.00 81.69 85 LEU A C 1
ATOM 672 O O . LEU A 1 85 ? 12.238 2.365 4.085 1.00 81.69 85 LEU A O 1
ATOM 676 N N . SER A 1 86 ? 14.305 3.162 3.707 1.00 84.56 86 SER A N 1
ATOM 677 C CA . SER A 1 86 ? 14.180 4.329 4.568 1.00 84.56 86 SER A CA 1
ATOM 678 C C . SER A 1 86 ? 13.246 5.368 3.938 1.00 84.56 86 SER A C 1
ATOM 680 O O . SER A 1 86 ? 13.053 5.423 2.724 1.00 84.56 86 SER A O 1
ATOM 682 N N . LYS A 1 87 ? 12.712 6.277 4.756 1.00 85.31 87 LYS A N 1
ATOM 683 C CA . LYS A 1 87 ? 11.829 7.360 4.288 1.00 85.31 87 LYS A CA 1
ATOM 684 C C . LYS A 1 87 ? 12.450 8.206 3.164 1.00 85.31 87 LYS A C 1
ATOM 686 O O . LYS A 1 87 ? 11.747 8.689 2.273 1.00 85.31 87 LYS A O 1
ATOM 691 N N . HIS A 1 88 ? 13.766 8.413 3.214 1.00 86.50 88 HIS A N 1
ATOM 692 C CA . HIS A 1 88 ? 14.489 9.145 2.177 1.00 86.50 88 HIS A CA 1
ATOM 693 C C . HIS A 1 88 ? 14.481 8.380 0.845 1.00 86.50 88 HIS A C 1
ATOM 695 O O . HIS A 1 88 ? 14.177 8.952 -0.199 1.00 86.50 88 HIS A O 1
ATOM 701 N N . GLU A 1 89 ? 14.728 7.077 0.892 1.00 87.31 89 GLU A N 1
ATOM 702 C CA . GLU A 1 89 ? 14.739 6.191 -0.272 1.00 87.31 89 GLU A CA 1
ATOM 703 C C . GLU A 1 89 ? 13.347 6.017 -0.882 1.00 87.31 89 GLU A C 1
ATOM 705 O O . GLU A 1 89 ? 13.190 6.064 -2.101 1.00 87.31 89 GLU A O 1
ATOM 710 N N . GLU A 1 90 ? 12.310 5.918 -0.050 1.00 90.06 90 GLU A N 1
ATOM 711 C CA . GLU A 1 90 ? 10.923 5.938 -0.520 1.00 90.06 90 GLU A CA 1
ATOM 712 C C . GLU A 1 90 ? 10.599 7.238 -1.258 1.00 90.06 90 GLU A C 1
ATOM 714 O O . GLU A 1 90 ? 9.932 7.221 -2.291 1.00 90.06 90 GLU A O 1
ATOM 719 N N . THR A 1 91 ? 11.111 8.371 -0.770 1.00 91.44 91 THR A N 1
ATOM 720 C CA . THR A 1 91 ? 10.918 9.668 -1.430 1.00 91.44 91 THR A CA 1
ATOM 721 C C . THR A 1 91 ? 11.570 9.685 -2.816 1.00 91.44 91 THR A C 1
ATOM 723 O O . THR A 1 91 ? 10.954 10.171 -3.769 1.00 91.44 91 THR A O 1
ATOM 726 N N . GLN A 1 92 ? 12.767 9.106 -2.960 1.00 89.94 92 GLN A N 1
ATOM 727 C CA . GLN A 1 92 ? 13.434 8.959 -4.259 1.00 89.94 92 GLN A CA 1
ATOM 728 C C . GLN A 1 92 ? 12.632 8.059 -5.208 1.00 89.94 92 GLN A C 1
ATOM 730 O O . GLN A 1 92 ? 12.363 8.444 -6.348 1.00 89.94 92 GLN A O 1
ATOM 735 N N . LEU A 1 93 ? 12.164 6.903 -4.724 1.00 92.88 93 LEU A N 1
ATOM 736 C CA . LEU A 1 93 ? 11.341 5.980 -5.508 1.00 92.88 93 LEU A CA 1
ATOM 737 C C . LEU A 1 93 ? 10.034 6.632 -5.980 1.00 92.88 93 LEU A C 1
ATOM 739 O O . LEU A 1 93 ? 9.635 6.472 -7.136 1.00 92.88 93 LEU A O 1
ATOM 743 N N . VAL A 1 94 ? 9.372 7.398 -5.110 1.00 93.31 94 VAL A N 1
ATOM 744 C CA . VAL A 1 94 ? 8.163 8.157 -5.459 1.00 93.31 94 VAL A CA 1
ATOM 745 C C . VAL A 1 94 ? 8.471 9.210 -6.524 1.00 93.31 94 VAL A C 1
ATOM 747 O O . VAL A 1 94 ? 7.681 9.373 -7.455 1.00 93.31 94 VAL A O 1
ATOM 750 N N . GLY A 1 95 ? 9.609 9.903 -6.419 1.00 93.00 95 GLY A N 1
ATOM 751 C CA . GLY A 1 95 ? 10.075 10.859 -7.425 1.00 93.00 95 GLY A CA 1
ATOM 752 C C . GLY A 1 95 ? 10.249 10.210 -8.798 1.00 93.00 95 GLY A C 1
ATOM 753 O O . GLY A 1 95 ? 9.674 10.679 -9.779 1.00 93.00 95 GLY A O 1
ATOM 754 N N . TYR A 1 96 ? 10.945 9.075 -8.855 1.00 93.00 96 TYR A N 1
ATOM 755 C CA . TYR A 1 96 ? 11.087 8.283 -10.077 1.00 93.00 96 TYR A CA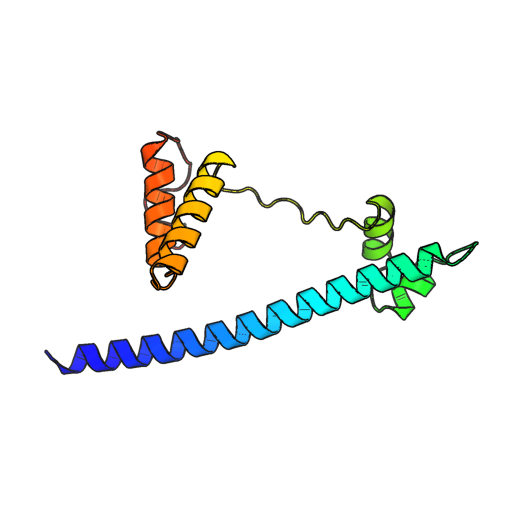 1
ATOM 756 C C . TYR A 1 96 ? 9.735 7.869 -10.666 1.00 93.00 96 TYR A C 1
ATOM 758 O O . TYR A 1 96 ? 9.490 8.077 -11.855 1.00 93.00 96 TYR A O 1
ATOM 766 N N . CYS A 1 97 ? 8.827 7.343 -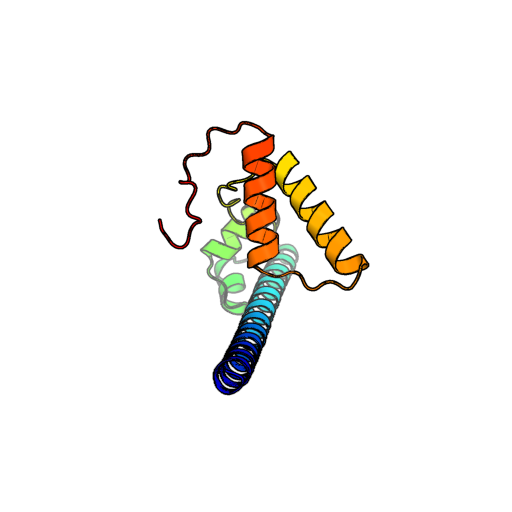9.837 1.00 93.31 97 CYS A N 1
ATOM 767 C CA . CYS A 1 97 ? 7.509 6.916 -10.300 1.00 93.31 97 CYS A CA 1
ATOM 768 C C . CYS A 1 97 ? 6.710 8.080 -10.905 1.00 93.31 97 CYS A C 1
ATOM 770 O O . CYS A 1 97 ? 6.096 7.932 -11.963 1.00 93.31 97 CYS A O 1
ATOM 772 N N . LYS A 1 98 ? 6.742 9.253 -10.261 1.00 94.19 98 LYS A N 1
ATOM 773 C CA . LYS A 1 98 ? 6.087 10.465 -10.770 1.00 94.19 98 LYS A CA 1
ATOM 774 C C . LYS A 1 98 ? 6.685 10.911 -12.101 1.00 94.19 98 LYS A C 1
ATOM 776 O O . LYS A 1 98 ? 5.927 11.184 -13.029 1.00 94.19 98 LYS A O 1
ATOM 781 N N . ASN A 1 99 ? 8.012 10.926 -12.214 1.00 94.81 99 ASN A N 1
ATOM 782 C CA . ASN A 1 99 ? 8.702 11.329 -13.440 1.00 94.81 99 ASN A CA 1
ATOM 783 C C . ASN A 1 99 ? 8.364 10.391 -14.605 1.00 94.81 99 ASN A C 1
ATOM 785 O O . ASN A 1 99 ? 8.015 10.856 -15.686 1.00 94.81 99 ASN A O 1
ATOM 789 N N . MET A 1 100 ? 8.388 9.074 -14.381 1.00 93.12 100 MET A N 1
ATOM 790 C CA . MET A 1 100 ? 8.023 8.095 -15.409 1.00 93.12 100 MET A CA 1
ATOM 791 C C . MET A 1 100 ? 6.583 8.282 -15.887 1.00 93.12 100 MET A C 1
ATOM 793 O O . MET A 1 100 ? 6.332 8.296 -17.091 1.00 93.12 100 MET A O 1
ATOM 797 N N . GLN A 1 101 ? 5.651 8.511 -14.959 1.00 92.12 101 GLN A N 1
ATOM 798 C CA . GLN A 1 101 ? 4.257 8.770 -15.303 1.00 92.12 101 GLN A CA 1
ATOM 799 C C . GLN A 1 101 ? 4.084 10.072 -16.103 1.00 92.12 101 GLN A C 1
ATOM 801 O O . GLN A 1 101 ? 3.324 10.092 -17.069 1.00 92.12 101 GLN A O 1
ATOM 806 N N . GLN A 1 102 ? 4.785 11.148 -15.732 1.00 91.62 102 GLN A N 1
ATOM 807 C CA . GLN A 1 102 ? 4.737 12.434 -16.443 1.00 91.62 102 GLN A CA 1
ATOM 808 C C . GLN A 1 102 ? 5.298 12.345 -17.863 1.00 91.62 102 GLN A C 1
ATOM 810 O O . GLN A 1 102 ? 4.781 12.987 -18.771 1.00 91.62 102 GLN A O 1
ATOM 815 N N . LEU A 1 103 ? 6.318 11.514 -18.063 1.00 93.19 103 LEU A N 1
ATOM 816 C CA . LEU A 1 103 ? 6.905 11.239 -19.372 1.00 93.19 103 LEU A CA 1
ATOM 817 C C . LEU A 1 103 ? 6.045 10.294 -20.234 1.00 93.19 103 LEU A C 1
ATOM 819 O O . LEU A 1 103 ? 6.411 9.994 -21.367 1.00 93.19 103 LEU A O 1
ATOM 823 N N . GLY A 1 104 ? 4.911 9.811 -19.715 1.00 93.12 104 GLY A N 1
ATOM 824 C CA . GLY A 1 104 ? 4.030 8.874 -20.413 1.00 93.12 104 GLY A CA 1
ATOM 825 C C . GLY A 1 104 ? 4.536 7.429 -20.419 1.00 93.12 104 GLY A C 1
ATOM 826 O O . GLY A 1 104 ? 3.958 6.581 -21.101 1.00 93.12 104 GLY A O 1
ATOM 827 N N . PHE A 1 105 ? 5.586 7.117 -19.654 1.00 89.69 105 PHE A N 1
ATOM 828 C CA . PHE A 1 105 ? 6.048 5.746 -19.481 1.00 89.69 105 PHE A CA 1
ATOM 829 C C . PHE A 1 105 ? 5.184 5.008 -18.456 1.00 89.69 105 PHE A C 1
ATOM 831 O O . PHE A 1 105 ? 4.799 5.531 -17.409 1.00 89.69 105 PHE A O 1
ATOM 838 N N . GLY A 1 106 ? 4.891 3.743 -18.752 1.00 89.25 106 GLY A N 1
ATOM 839 C CA . GLY A 1 106 ? 4.223 2.861 -17.805 1.00 89.25 106 GLY A CA 1
ATOM 840 C C . GLY A 1 106 ? 5.147 2.485 -16.646 1.00 89.25 106 GLY A C 1
ATOM 841 O O . GLY A 1 106 ? 6.310 2.136 -16.850 1.00 89.25 106 GLY A O 1
ATOM 842 N N . LEU A 1 107 ? 4.608 2.479 -15.427 1.00 92.06 107 LEU A N 1
ATOM 843 C CA . LEU A 1 107 ? 5.293 1.927 -14.262 1.00 92.06 107 LEU A CA 1
ATOM 844 C C . LEU A 1 107 ? 5.277 0.399 -14.336 1.00 92.06 107 LEU A C 1
ATOM 846 O O . LEU A 1 107 ? 4.269 -0.245 -14.043 1.00 92.06 107 LEU A O 1
ATOM 850 N N . THR A 1 108 ? 6.395 -0.190 -14.757 1.00 92.12 108 THR A N 1
ATOM 851 C CA . THR A 1 108 ? 6.550 -1.647 -14.790 1.00 92.12 108 THR A CA 1
ATOM 852 C C . THR A 1 108 ? 7.149 -2.151 -13.482 1.00 92.12 108 THR A C 1
ATOM 854 O O . THR A 1 108 ? 8.027 -1.517 -12.899 1.00 92.12 108 THR A O 1
ATOM 857 N N . LYS A 1 109 ? 6.713 -3.337 -13.037 1.00 87.62 109 LYS A N 1
ATOM 858 C CA . LYS A 1 109 ? 7.275 -4.002 -11.849 1.00 87.62 109 LYS A CA 1
ATOM 859 C C . LYS A 1 109 ? 8.794 -4.168 -11.956 1.00 87.62 109 LYS A C 1
ATOM 861 O O . LYS A 1 109 ? 9.501 -3.958 -10.980 1.00 87.62 109 LYS A O 1
ATOM 866 N N . LEU A 1 110 ? 9.290 -4.510 -13.146 1.00 85.25 110 LEU A N 1
ATOM 867 C CA . LEU A 1 110 ? 10.719 -4.693 -13.391 1.00 85.25 110 LEU A CA 1
ATOM 868 C C . LEU A 1 110 ? 11.497 -3.374 -13.280 1.00 85.25 110 LEU A C 1
ATOM 870 O O . LEU A 1 110 ? 12.535 -3.356 -12.629 1.00 85.25 110 LEU A O 1
ATOM 874 N N . GLY A 1 111 ? 10.979 -2.277 -13.843 1.00 88.81 111 GLY A N 1
ATOM 875 C CA . GLY A 1 111 ? 11.608 -0.956 -13.732 1.00 88.81 111 GLY A CA 1
ATOM 876 C C . GLY A 1 111 ? 11.643 -0.439 -12.293 1.00 88.81 111 GLY A C 1
ATOM 877 O O . GLY A 1 111 ? 12.684 0.015 -11.831 1.00 88.81 111 GLY A O 1
ATOM 878 N N . ILE A 1 112 ? 10.537 -0.596 -11.556 1.00 90.25 112 ILE A N 1
ATOM 879 C CA . ILE A 1 112 ? 10.473 -0.257 -10.127 1.00 90.25 112 ILE A CA 1
ATOM 880 C C . ILE A 1 112 ? 11.484 -1.090 -9.333 1.00 90.25 112 ILE A C 1
ATOM 882 O O . ILE A 1 112 ? 12.269 -0.526 -8.580 1.00 90.25 112 ILE A O 1
ATOM 886 N N . ASN A 1 113 ? 11.508 -2.413 -9.520 1.00 88.88 113 ASN A N 1
ATOM 887 C CA . ASN A 1 113 ? 12.436 -3.288 -8.802 1.00 88.88 113 ASN A CA 1
ATOM 888 C C . ASN A 1 113 ? 13.899 -2.943 -9.097 1.00 88.88 113 ASN A C 1
ATOM 890 O O . ASN A 1 113 ? 14.716 -2.929 -8.181 1.00 88.88 113 ASN A O 1
ATOM 894 N N . TYR A 1 114 ? 14.223 -2.657 -10.360 1.00 89.06 114 TYR A N 1
ATOM 895 C CA . TYR A 1 114 ? 15.562 -2.232 -10.752 1.00 89.06 114 TYR A CA 1
ATOM 896 C C . TYR A 1 114 ? 15.968 -0.947 -10.023 1.00 89.06 114 TYR A C 1
ATOM 898 O O . TYR A 1 114 ? 17.029 -0.900 -9.408 1.00 89.06 114 TYR A O 1
ATOM 906 N N . TYR A 1 115 ? 15.090 0.058 -10.016 1.00 89.50 115 TYR A N 1
ATOM 907 C CA . TYR A 1 115 ? 15.374 1.340 -9.376 1.00 89.50 115 TYR A CA 1
ATOM 908 C C . TYR A 1 115 ? 15.470 1.238 -7.845 1.00 89.50 115 TYR A C 1
ATOM 910 O O . TYR A 1 115 ? 16.304 1.888 -7.225 1.00 89.50 115 TYR A O 1
ATOM 918 N N . VAL A 1 116 ? 14.668 0.371 -7.220 1.00 88.69 116 VAL A N 1
ATOM 919 C CA . VAL A 1 116 ? 14.783 0.062 -5.785 1.00 88.69 116 VAL A CA 1
ATOM 920 C C . VAL A 1 116 ? 16.159 -0.518 -5.457 1.00 88.69 116 VAL A C 1
ATOM 922 O O . VAL A 1 116 ? 16.789 -0.075 -4.501 1.00 88.69 116 VAL A O 1
ATOM 925 N N . ILE A 1 117 ? 16.645 -1.473 -6.256 1.00 86.50 117 ILE A N 1
ATOM 926 C CA . ILE A 1 117 ? 17.989 -2.044 -6.081 1.00 86.50 117 ILE A CA 1
ATOM 927 C C . ILE A 1 117 ? 19.053 -0.955 -6.258 1.00 86.50 117 ILE A C 1
ATOM 929 O O . ILE A 1 117 ? 19.987 -0.887 -5.465 1.00 86.50 117 ILE A O 1
ATOM 933 N N . GLU A 1 118 ? 18.902 -0.085 -7.257 1.00 88.44 118 GLU A N 1
ATOM 934 C CA . GLU A 1 118 ? 19.825 1.024 -7.514 1.00 88.44 118 GLU A CA 1
ATOM 935 C C . GLU A 1 118 ? 19.922 1.991 -6.325 1.00 88.44 118 GLU A C 1
ATOM 937 O O . GLU A 1 118 ? 21.032 2.319 -5.903 1.00 88.44 118 GLU A O 1
ATOM 942 N N . ILE A 1 119 ? 18.789 2.386 -5.734 1.00 86.44 119 ILE A N 1
ATOM 943 C CA . ILE A 1 119 ? 18.752 3.234 -4.534 1.00 86.44 119 ILE A CA 1
ATOM 944 C C . ILE A 1 119 ? 19.489 2.557 -3.370 1.00 86.44 119 ILE A C 1
ATOM 946 O O . ILE A 1 119 ? 20.381 3.154 -2.767 1.00 86.44 119 ILE A O 1
ATOM 950 N N . VAL A 1 120 ? 19.151 1.296 -3.084 1.00 83.81 120 VAL A N 1
ATOM 951 C CA . VAL A 1 120 ? 19.733 0.545 -1.961 1.00 83.81 120 VAL A CA 1
ATOM 952 C C . VAL A 1 120 ? 21.242 0.359 -2.141 1.00 83.81 120 VAL A C 1
ATOM 954 O O . VAL A 1 120 ? 22.006 0.527 -1.189 1.00 83.81 120 VAL A O 1
ATOM 957 N N . CYS A 1 121 ? 21.693 0.048 -3.361 1.00 83.00 121 CYS A N 1
ATOM 958 C CA . CYS A 1 121 ? 23.114 -0.091 -3.676 1.00 83.00 121 CYS A CA 1
ATOM 959 C C . CYS A 1 121 ? 23.866 1.244 -3.590 1.00 83.00 121 CYS A C 1
ATOM 961 O O . CYS A 1 121 ? 25.004 1.263 -3.126 1.00 83.00 121 CYS A O 1
ATOM 963 N N . SER A 1 122 ? 23.249 2.353 -4.006 1.00 81.62 122 SER A N 1
ATOM 964 C CA . SER A 1 122 ? 23.887 3.678 -4.014 1.00 81.62 122 SER A CA 1
ATOM 965 C C . SER A 1 122 ? 24.100 4.248 -2.610 1.00 81.62 122 SER A C 1
ATOM 967 O O . SER A 1 122 ? 25.056 4.986 -2.386 1.00 81.62 122 SER A O 1
ATOM 969 N N . ASN A 1 123 ? 23.253 3.873 -1.647 1.00 75.88 123 ASN A N 1
ATOM 970 C CA . ASN A 1 123 ? 23.337 4.357 -0.267 1.00 75.88 123 ASN A CA 1
ATOM 971 C C . ASN A 1 123 ? 24.242 3.510 0.641 1.00 75.88 123 ASN A C 1
ATOM 973 O O . ASN A 1 123 ? 24.280 3.742 1.849 1.00 75.88 123 ASN A O 1
ATOM 977 N N . ASN A 1 124 ? 24.979 2.535 0.090 1.00 67.81 124 ASN A N 1
ATOM 978 C CA . ASN A 1 124 ? 25.852 1.632 0.853 1.00 67.81 124 ASN A CA 1
ATOM 979 C C . ASN A 1 124 ? 25.122 0.920 2.013 1.00 67.81 124 ASN A C 1
ATOM 981 O O . ASN A 1 124 ? 25.717 0.571 3.036 1.00 67.81 124 ASN A O 1
ATOM 985 N N . CYS A 1 125 ? 23.812 0.704 1.870 1.00 62.00 125 CYS A N 1
ATOM 986 C CA . CYS A 1 125 ? 23.040 -0.001 2.874 1.00 62.00 125 CYS A CA 1
ATOM 987 C C . CYS A 1 125 ? 23.430 -1.482 2.856 1.00 62.00 125 CYS A C 1
ATOM 989 O O . CYS A 1 125 ? 23.212 -2.185 1.868 1.00 62.00 125 CYS A O 1
ATOM 991 N N . ASN A 1 126 ? 23.955 -1.973 3.982 1.00 60.91 126 ASN A N 1
ATOM 992 C CA . ASN A 1 126 ? 24.079 -3.402 4.278 1.00 60.91 126 ASN A CA 1
ATOM 993 C C . ASN A 1 126 ? 22.675 -4.003 4.455 1.00 60.91 126 ASN A C 1
ATOM 995 O O . ASN A 1 126 ? 22.268 -4.349 5.564 1.00 60.91 126 ASN A O 1
ATOM 999 N N . HIS A 1 127 ? 21.880 -4.054 3.387 1.00 59.12 127 HIS A N 1
ATOM 1000 C CA . HIS A 1 127 ? 20.561 -4.660 3.455 1.00 59.12 127 HIS A CA 1
ATOM 1001 C C . HIS A 1 127 ? 20.697 -6.186 3.468 1.00 59.12 127 HIS A C 1
ATOM 1003 O O . HIS A 1 127 ? 21.549 -6.760 2.787 1.00 59.12 127 HIS A O 1
ATOM 1009 N N . LEU A 1 128 ? 19.845 -6.838 4.258 1.00 55.00 128 LEU A N 1
ATOM 1010 C CA . LEU A 1 128 ? 19.841 -8.289 4.462 1.00 55.00 128 LEU A CA 1
ATOM 1011 C C . LEU A 1 128 ? 19.295 -9.078 3.264 1.00 55.00 128 LEU A C 1
ATOM 1013 O O . LEU A 1 128 ? 19.362 -10.306 3.266 1.00 55.00 128 LEU A O 1
ATOM 1017 N N . PHE A 1 129 ? 18.740 -8.411 2.250 1.00 54.03 129 PHE A N 1
ATOM 1018 C CA . PHE A 1 129 ? 18.201 -9.112 1.094 1.00 54.03 129 PHE A CA 1
ATOM 1019 C C . PHE A 1 129 ? 19.338 -9.447 0.125 1.00 54.03 129 PHE A C 1
ATOM 1021 O O . PHE A 1 129 ? 20.198 -8.630 -0.196 1.00 54.03 129 PHE A O 1
ATOM 1028 N N . ALA A 1 130 ? 19.396 -10.700 -0.316 1.00 52.44 130 ALA A N 1
ATOM 1029 C CA . ALA A 1 130 ? 20.376 -11.104 -1.308 1.00 52.44 130 ALA A CA 1
ATOM 1030 C C . ALA A 1 130 ? 20.144 -10.320 -2.612 1.00 52.44 130 ALA A C 1
ATOM 1032 O O . ALA A 1 130 ? 19.035 -9.897 -2.921 1.00 52.44 130 ALA A O 1
ATOM 1033 N N . LYS A 1 131 ? 21.184 -10.198 -3.442 1.00 54.16 131 LYS A N 1
ATOM 1034 C CA . LYS A 1 131 ? 21.147 -9.572 -4.784 1.00 54.16 131 LYS A CA 1
ATOM 1035 C C . LYS A 1 131 ? 20.066 -10.147 -5.727 1.00 54.16 131 LYS A C 1
ATOM 1037 O O . LYS A 1 131 ? 19.852 -9.640 -6.824 1.00 54.16 131 LYS A O 1
ATOM 1042 N N . LYS A 1 132 ? 19.424 -11.240 -5.318 1.00 54.41 132 LYS A N 1
ATOM 1043 C CA . LYS A 1 132 ? 18.296 -11.899 -5.962 1.00 54.41 132 LYS A CA 1
ATOM 1044 C C . LYS A 1 132 ? 17.033 -11.422 -5.244 1.00 54.41 132 LYS A C 1
ATOM 1046 O O . LYS A 1 132 ? 16.899 -11.650 -4.051 1.00 54.41 132 LYS A O 1
ATOM 1051 N N . GLY A 1 133 ? 16.165 -10.706 -5.961 1.00 47.62 133 GLY A N 1
ATOM 1052 C CA . GLY A 1 133 ? 14.983 -10.048 -5.395 1.00 47.62 133 GLY A CA 1
ATOM 1053 C C . GLY A 1 133 ? 14.023 -10.979 -4.629 1.00 47.62 133 GLY A C 1
ATOM 1054 O O . GLY A 1 133 ? 14.213 -12.192 -4.601 1.00 47.62 133 GLY A O 1
ATOM 1055 N N . PRO A 1 134 ? 12.932 -10.435 -4.061 1.00 47.94 134 PRO A N 1
ATOM 1056 C CA . PRO A 1 134 ? 12.061 -11.129 -3.098 1.00 47.94 134 PRO A CA 1
ATOM 1057 C C . PRO A 1 134 ? 11.325 -12.366 -3.641 1.00 47.94 134 PRO A C 1
ATOM 1059 O O . PRO A 1 134 ? 10.674 -13.068 -2.883 1.00 47.94 134 PRO A O 1
ATOM 1062 N N . GLU A 1 135 ? 11.401 -12.640 -4.945 1.00 52.66 135 GLU A N 1
ATOM 1063 C CA . GLU A 1 135 ? 10.832 -13.844 -5.567 1.00 52.66 135 GLU A CA 1
ATOM 1064 C C . GLU A 1 135 ? 11.749 -15.074 -5.457 1.00 52.66 135 GLU A C 1
ATOM 1066 O O . GLU A 1 135 ? 11.356 -16.165 -5.857 1.00 52.66 135 GLU A O 1
ATOM 1071 N N . GLN A 1 136 ? 12.979 -14.898 -4.963 1.00 47.25 136 GLN A N 1
ATOM 1072 C CA . GLN A 1 136 ? 13.978 -15.962 -4.800 1.00 47.25 136 GLN A CA 1
ATOM 1073 C C . GLN A 1 136 ? 14.447 -16.111 -3.341 1.00 47.25 136 GLN A C 1
ATOM 1075 O O . GLN A 1 136 ? 15.510 -16.689 -3.111 1.00 47.25 136 GLN A O 1
ATOM 1080 N N . ALA A 1 137 ? 13.682 -15.557 -2.392 1.00 44.69 137 ALA A N 1
ATOM 1081 C CA . ALA A 1 137 ? 13.890 -15.688 -0.951 1.00 44.69 137 ALA A CA 1
ATOM 1082 C C . ALA A 1 137 ? 13.044 -16.829 -0.373 1.00 44.69 137 ALA A C 1
ATOM 1084 O O . ALA A 1 137 ? 11.892 -16.993 -0.838 1.00 44.69 137 ALA A O 1
#

pLDDT: mean 71.64, std 16.81, range [41.12, 94.81]

Radius of gyration: 22.16 Å; chains: 1; bounding box: 52×30×61 Å

Sequence (137 aa):
MLYHYKNLICILNINNNKNVKQNKIKKTDQILHQNTINATFRALNNFENPNICETAHSFGVSETTLSHAIKNNGSLKCPSHTTVLSKHEETQLVGYCKNMQQLGFGLTKLGINYYVIEIVCSNNCNHLFAKKGPEQA

Organism: NCBI:txid1433469

Secondary structure (DSSP, 8-state):
--HHHHHHHHHHHHHHHHHHHHHHHHHHHHHHHHHHHHHHHHHHHT-SS--HHHHHHHTT--HHHHHHHHHTTT---------SS-HHHHHHHHHHHHHHHHTT----HHHHHHHHHHHHHHTT---SS-SS-GGG-